Protein AF-A0A2V7YM96-F1 (afdb_monomer_lite)

Secondary structure (DSSP, 8-state):
-------PPPPPPPPPPGGGGGGG-SS-HHHHTT--SHHHHHHHHHHHHHHHHHHHHTGGGSPPPTT-HHHHHHHHHHHHHHHHHHHHHHHHTHHHHS---HHHHHHHHHHHHHHHHHHHHHHHHHHHHHHT-

Sequence (133 aa):
MPDRDESTAAAPIPRIDPASWEEGEGFRETLLLHFSDPEANITLRRLGDLFFNLSLMGAESWPHHPEGETRAELRAALADLRHLEGFLGAVGREHEVSSLSSADEALSEFAGRQALELSHIADEIEAALGAGA

Structure (mmCIF, N/CA/C/O backbone):
data_AF-A0A2V7YM96-F1
#
_entry.id   AF-A0A2V7YM96-F1
#
loop_
_atom_site.group_PDB
_atom_site.id
_atom_site.type_symbol
_atom_site.label_atom_id
_atom_site.label_alt_id
_atom_site.label_comp_id
_atom_site.labe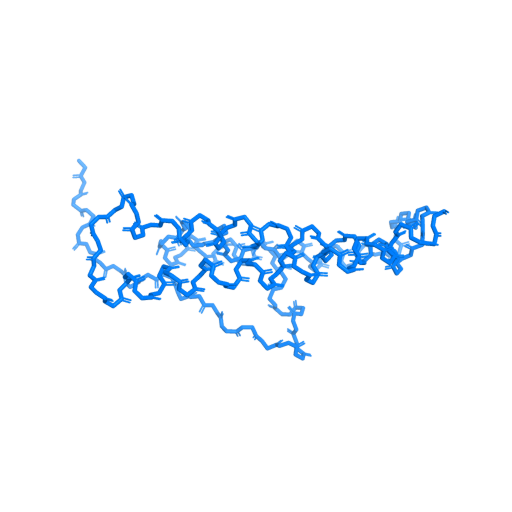l_asym_id
_atom_site.label_entity_id
_atom_site.label_seq_id
_atom_site.pdbx_PDB_ins_code
_atom_site.Cartn_x
_atom_site.Cartn_y
_atom_site.Cartn_z
_atom_site.occupancy
_atom_site.B_iso_or_equiv
_atom_site.auth_seq_id
_atom_site.auth_comp_id
_atom_site.auth_asym_id
_atom_site.auth_atom_id
_atom_site.pdbx_PDB_model_num
ATOM 1 N N . MET A 1 1 ? 8.201 -2.060 37.198 1.00 49.72 1 MET A N 1
ATOM 2 C CA . MET A 1 1 ? 8.178 -1.331 35.914 1.00 49.72 1 MET A CA 1
ATOM 3 C C . MET A 1 1 ? 7.581 0.029 36.194 1.00 49.72 1 MET A C 1
ATOM 5 O O . MET A 1 1 ? 6.595 0.039 36.920 1.00 49.72 1 MET A O 1
ATOM 9 N N . PRO A 1 2 ? 8.167 1.139 35.723 1.00 44.03 2 PRO A N 1
ATOM 10 C CA . PRO A 1 2 ? 7.487 2.424 35.816 1.00 44.03 2 PRO A CA 1
ATOM 11 C C . PRO A 1 2 ? 6.217 2.372 34.958 1.00 44.03 2 PRO A C 1
ATOM 13 O O . PRO A 1 2 ? 6.234 1.744 33.894 1.00 44.03 2 PRO A O 1
ATOM 16 N N . ASP A 1 3 ? 5.145 2.995 35.447 1.00 46.47 3 ASP A N 1
ATOM 17 C CA . ASP A 1 3 ? 3.912 3.246 34.699 1.00 46.47 3 ASP A CA 1
ATOM 18 C C . ASP A 1 3 ? 4.256 3.932 33.375 1.00 46.47 3 ASP A C 1
ATOM 20 O O . ASP A 1 3 ? 4.808 5.030 33.361 1.00 46.47 3 ASP A O 1
ATOM 24 N N . ARG A 1 4 ? 3.937 3.283 32.251 1.00 57.12 4 ARG A N 1
ATOM 25 C CA . ARG A 1 4 ? 3.991 3.887 30.910 1.00 57.12 4 ARG A CA 1
ATOM 26 C C . ARG A 1 4 ? 2.712 4.681 30.634 1.00 57.12 4 ARG A C 1
ATOM 28 O O . ARG A 1 4 ? 2.127 4.548 29.567 1.00 57.12 4 ARG A O 1
ATOM 35 N N . ASP A 1 5 ? 2.269 5.456 31.617 1.00 52.91 5 ASP A N 1
ATOM 36 C CA . ASP A 1 5 ? 1.033 6.241 31.542 1.00 52.91 5 ASP A CA 1
ATOM 37 C C . ASP A 1 5 ? 1.320 7.734 31.314 1.00 52.91 5 ASP A C 1
ATOM 39 O O . ASP A 1 5 ? 0.535 8.614 31.654 1.00 52.91 5 ASP A O 1
ATOM 43 N N . GLU A 1 6 ? 2.458 8.040 30.688 1.00 52.81 6 GLU A N 1
ATOM 44 C CA . GLU A 1 6 ? 2.595 9.264 29.908 1.00 52.81 6 GLU A CA 1
ATOM 45 C C . GLU A 1 6 ? 2.230 8.908 28.471 1.00 52.81 6 GLU A C 1
ATOM 47 O O . GLU A 1 6 ? 3.060 8.432 27.700 1.00 52.81 6 GLU A O 1
ATOM 52 N N . SER A 1 7 ? 0.953 9.092 28.132 1.00 56.97 7 SER A N 1
ATOM 53 C CA . SER A 1 7 ? 0.461 9.050 26.756 1.00 56.97 7 SER A CA 1
ATOM 54 C C . SER A 1 7 ? 1.167 10.135 25.934 1.00 56.97 7 SER A C 1
ATOM 56 O O . SER A 1 7 ? 0.629 11.223 25.718 1.00 56.97 7 SER A O 1
ATOM 58 N N . THR A 1 8 ? 2.380 9.854 25.463 1.00 60.22 8 THR A N 1
ATOM 59 C CA . THR A 1 8 ? 2.977 10.566 24.340 1.00 60.22 8 THR A CA 1
ATOM 60 C C . THR A 1 8 ? 2.078 10.332 23.131 1.00 60.22 8 THR A C 1
ATOM 62 O O . THR A 1 8 ? 1.663 9.206 22.854 1.00 60.22 8 THR A O 1
ATOM 65 N N . ALA A 1 9 ? 1.684 11.415 22.454 1.00 66.62 9 ALA A N 1
ATOM 66 C CA . ALA A 1 9 ? 0.879 11.319 21.241 1.00 66.62 9 ALA A CA 1
ATOM 67 C C . ALA A 1 9 ? 1.551 10.336 20.273 1.00 66.62 9 ALA A C 1
ATOM 69 O O . ALA A 1 9 ? 2.766 10.407 20.087 1.00 66.62 9 ALA A O 1
ATOM 70 N N . ALA A 1 10 ? 0.770 9.418 19.696 1.00 69.88 10 ALA A N 1
ATOM 71 C CA . ALA A 1 10 ? 1.292 8.426 18.765 1.00 69.88 10 ALA A CA 1
ATOM 72 C C . ALA A 1 10 ? 2.082 9.103 17.637 1.00 69.88 10 ALA A C 1
ATOM 74 O O . ALA A 1 10 ? 1.740 10.208 17.200 1.00 69.88 10 ALA A O 1
ATOM 75 N N . ALA A 1 11 ? 3.131 8.431 17.164 1.00 79.75 11 ALA A N 1
ATOM 76 C CA . ALA A 1 11 ? 3.889 8.895 16.014 1.00 79.75 11 ALA A CA 1
ATOM 77 C C . ALA A 1 11 ? 2.941 9.189 14.830 1.00 79.75 11 ALA A C 1
ATOM 79 O O . ALA A 1 11 ? 2.117 8.336 14.487 1.00 79.75 11 ALA A O 1
ATOM 80 N N . PRO A 1 12 ? 3.015 10.378 14.207 1.00 81.38 12 PRO A N 1
ATOM 81 C CA . PRO A 1 12 ? 2.130 10.709 13.101 1.00 81.38 12 PRO A CA 1
ATOM 82 C C . PRO A 1 12 ? 2.450 9.836 11.881 1.00 81.38 12 PRO A C 1
ATOM 84 O O . PRO A 1 12 ? 3.615 9.642 11.532 1.00 81.38 12 PRO A O 1
ATOM 87 N N . ILE A 1 13 ? 1.406 9.349 11.210 1.00 86.38 13 ILE A N 1
ATOM 88 C CA . ILE A 1 13 ? 1.524 8.727 9.887 1.00 86.38 13 ILE A CA 1
ATOM 89 C C . ILE A 1 13 ? 1.574 9.865 8.856 1.00 86.38 13 ILE A C 1
ATOM 91 O O . ILE A 1 13 ? 0.659 10.699 8.844 1.00 86.38 13 ILE A O 1
ATOM 95 N N . PRO A 1 14 ? 2.627 9.965 8.027 1.00 86.62 14 PRO A N 1
ATOM 96 C CA . PRO A 1 14 ? 2.743 11.029 7.046 1.00 86.62 14 PRO A CA 1
ATOM 97 C C . PRO A 1 14 ? 1.696 10.870 5.945 1.00 86.62 14 PRO A C 1
ATOM 99 O O . PRO A 1 14 ? 1.266 9.771 5.596 1.00 86.62 14 PRO A O 1
ATOM 102 N N . ARG A 1 15 ? 1.313 11.999 5.355 1.00 90.12 15 ARG A N 1
ATOM 103 C CA . ARG A 1 15 ? 0.541 12.007 4.118 1.00 90.12 15 ARG A CA 1
ATOM 104 C C . ARG A 1 15 ? 1.518 11.996 2.947 1.00 90.12 15 ARG A C 1
ATOM 106 O O . ARG A 1 15 ? 2.252 12.962 2.781 1.00 90.12 15 ARG A O 1
ATOM 113 N N . ILE A 1 16 ? 1.485 10.936 2.148 1.00 90.06 16 ILE A N 1
ATOM 114 C CA . ILE A 1 16 ? 2.313 10.799 0.945 1.00 90.06 16 ILE A CA 1
ATOM 115 C C . ILE A 1 16 ? 1.615 11.508 -0.225 1.00 90.06 16 ILE A C 1
ATOM 117 O O . ILE A 1 16 ? 0.419 11.301 -0.450 1.00 90.06 16 ILE A O 1
ATOM 121 N N . ASP A 1 17 ? 2.347 12.361 -0.944 1.00 92.50 17 ASP A N 1
ATOM 122 C CA . ASP A 1 17 ? 1.911 12.941 -2.216 1.00 92.50 17 ASP A CA 1
ATOM 123 C C . ASP A 1 17 ? 2.352 12.012 -3.360 1.00 92.50 17 ASP A C 1
ATOM 125 O O . ASP A 1 17 ? 3.549 11.774 -3.507 1.00 92.50 17 ASP A O 1
ATOM 129 N N . PRO A 1 18 ? 1.431 11.482 -4.188 1.00 91.88 18 PRO A N 1
ATOM 130 C CA . PRO A 1 18 ? 1.800 10.651 -5.332 1.00 91.88 18 PRO A CA 1
ATOM 131 C C . PRO A 1 18 ? 2.762 11.321 -6.325 1.00 91.88 18 PRO A C 1
ATOM 133 O O . PRO A 1 18 ? 3.447 10.618 -7.061 1.00 91.88 18 PRO A O 1
ATOM 136 N N . ALA A 1 19 ? 2.812 12.658 -6.378 1.00 94.50 19 ALA A N 1
ATOM 137 C CA . ALA A 1 19 ? 3.737 13.387 -7.248 1.00 94.50 19 ALA A CA 1
ATOM 138 C C . ALA A 1 19 ? 5.182 13.444 -6.713 1.00 94.50 19 ALA A C 1
ATOM 140 O O . ALA A 1 19 ? 6.089 13.766 -7.479 1.00 94.50 19 ALA A O 1
ATOM 141 N N . SER A 1 20 ? 5.388 13.146 -5.429 1.00 91.62 20 SER A N 1
ATOM 142 C CA . SER A 1 20 ? 6.693 13.076 -4.761 1.00 91.62 20 SER A CA 1
ATOM 143 C C . SER A 1 20 ? 6.778 11.824 -3.887 1.00 91.62 20 SER A C 1
ATOM 145 O O . SER A 1 20 ? 7.224 11.858 -2.739 1.00 91.62 20 SER A O 1
ATOM 147 N N . TRP A 1 21 ? 6.290 10.704 -4.425 1.00 89.75 21 TRP A N 1
ATOM 148 C CA . TRP A 1 21 ? 6.154 9.446 -3.694 1.00 89.75 21 TRP A CA 1
ATOM 149 C C . TRP A 1 21 ? 7.500 8.933 -3.163 1.00 89.75 21 TRP A C 1
ATOM 151 O O . TRP A 1 21 ? 7.530 8.309 -2.105 1.00 89.75 21 TRP A O 1
ATOM 161 N N . GLU A 1 22 ? 8.609 9.265 -3.832 1.00 88.81 22 GLU A N 1
ATOM 162 C CA . GLU A 1 22 ? 9.973 8.923 -3.422 1.00 88.81 22 GLU A CA 1
ATOM 163 C C . GLU A 1 22 ? 10.373 9.560 -2.080 1.00 88.81 22 GLU A C 1
ATOM 165 O O . GLU A 1 22 ? 11.268 9.065 -1.403 1.00 88.81 22 GLU A O 1
ATOM 170 N N . GLU A 1 23 ? 9.715 10.644 -1.652 1.00 86.56 23 GLU A N 1
ATOM 171 C CA . GLU A 1 23 ? 9.929 11.234 -0.321 1.00 86.56 23 GLU A CA 1
ATOM 172 C C . GLU A 1 23 ? 9.369 10.352 0.807 1.00 86.56 23 GLU A C 1
ATOM 174 O O . GLU A 1 23 ? 9.705 10.549 1.974 1.00 86.56 23 GLU A O 1
ATOM 179 N N . GLY A 1 24 ? 8.499 9.396 0.468 1.00 85.25 24 GLY A N 1
ATOM 180 C CA . GLY A 1 24 ? 7.948 8.400 1.384 1.00 85.25 24 GLY A CA 1
ATOM 181 C C . GLY A 1 24 ? 8.650 7.042 1.325 1.00 85.25 24 GLY A C 1
ATOM 182 O O . GLY A 1 24 ? 8.148 6.096 1.933 1.00 85.25 24 GLY A O 1
ATOM 183 N N . GLU A 1 25 ? 9.754 6.916 0.582 1.00 86.81 25 GLU A N 1
ATOM 184 C CA . GLU A 1 25 ? 10.472 5.648 0.419 1.00 86.81 25 GLU A CA 1
ATOM 185 C C . GLU A 1 25 ? 11.183 5.163 1.692 1.00 86.81 25 GLU A C 1
ATOM 187 O O . GLU A 1 25 ? 11.502 5.923 2.606 1.00 86.81 25 GLU A O 1
ATOM 192 N N . GLY A 1 26 ? 11.453 3.856 1.749 1.00 90.81 26 GLY A N 1
ATOM 193 C CA . GLY A 1 26 ? 12.109 3.203 2.882 1.00 90.81 26 GLY A CA 1
ATOM 194 C C . GLY A 1 26 ? 11.282 2.063 3.476 1.00 90.81 26 GLY A C 1
ATOM 195 O O . GLY A 1 26 ? 11.079 1.026 2.848 1.00 90.81 26 GLY A O 1
ATOM 196 N N . PHE A 1 27 ? 10.862 2.194 4.737 1.00 93.50 27 PHE A N 1
ATOM 197 C CA . PHE A 1 27 ? 10.043 1.169 5.390 1.00 93.50 27 PHE A CA 1
ATOM 198 C C . PHE A 1 27 ? 8.553 1.433 5.171 1.00 93.50 27 PHE A C 1
ATOM 200 O O . PHE A 1 27 ? 8.084 2.549 5.366 1.00 93.50 27 PHE A O 1
ATOM 207 N N . ARG A 1 28 ? 7.785 0.379 4.865 1.00 94.12 28 ARG A N 1
ATOM 208 C CA . ARG A 1 28 ? 6.326 0.468 4.692 1.00 94.12 28 ARG A CA 1
ATOM 209 C C . ARG A 1 28 ? 5.645 1.067 5.926 1.00 94.12 28 ARG A C 1
ATOM 211 O O . ARG A 1 28 ? 5.895 0.632 7.051 1.00 94.12 28 ARG A O 1
ATOM 218 N N . GLU A 1 29 ? 4.680 1.958 5.717 1.00 94.56 29 GLU A N 1
ATOM 219 C CA . GLU A 1 29 ? 3.904 2.568 6.811 1.00 94.56 29 GLU A CA 1
ATOM 220 C C . GLU A 1 29 ? 3.156 1.541 7.668 1.00 94.56 29 GLU A C 1
ATOM 222 O O . GLU A 1 29 ? 3.051 1.690 8.883 1.00 94.56 29 GLU A O 1
ATOM 227 N N . THR A 1 30 ? 2.709 0.439 7.066 1.00 95.31 30 THR A N 1
ATOM 228 C CA . THR A 1 30 ? 2.077 -0.680 7.781 1.00 95.31 30 THR A CA 1
ATOM 229 C C . THR A 1 30 ? 3.018 -1.356 8.781 1.00 95.31 30 THR A C 1
ATOM 231 O O . THR A 1 30 ? 2.550 -1.923 9.760 1.00 95.31 30 THR A O 1
ATOM 234 N N . LEU A 1 31 ? 4.337 -1.296 8.560 1.00 94.12 31 LEU A N 1
ATOM 235 C CA . LEU A 1 31 ? 5.338 -1.734 9.535 1.00 94.12 31 LEU A CA 1
ATOM 236 C C . LEU A 1 31 ? 5.545 -0.660 10.609 1.00 94.12 31 LEU A C 1
ATOM 238 O O . LEU A 1 31 ? 5.549 -0.970 11.801 1.00 94.12 31 LEU A O 1
ATOM 242 N N . LEU A 1 32 ? 5.709 0.598 10.191 1.00 94.38 32 LEU A N 1
ATOM 243 C CA . LEU A 1 32 ? 5.966 1.723 11.096 1.00 94.38 32 LEU A CA 1
ATOM 244 C C . LEU A 1 32 ? 4.803 1.980 12.067 1.00 94.38 32 LEU A C 1
ATOM 246 O O . LEU A 1 32 ? 5.046 2.434 13.184 1.00 94.38 32 LEU A O 1
ATOM 250 N N . LEU A 1 33 ? 3.574 1.605 11.698 1.00 93.06 33 LEU A N 1
ATOM 251 C CA . LEU A 1 33 ? 2.386 1.622 12.560 1.00 93.06 33 LEU A CA 1
ATOM 252 C C . LEU A 1 33 ? 2.609 0.921 13.912 1.00 93.06 33 LEU A C 1
ATOM 254 O O . LEU A 1 33 ? 2.035 1.325 14.921 1.00 93.06 33 LEU A O 1
ATOM 258 N N . HIS A 1 34 ? 3.452 -0.113 13.961 1.00 91.88 34 HIS A N 1
ATOM 259 C CA . HIS A 1 34 ? 3.721 -0.861 15.193 1.00 91.88 34 HIS A CA 1
ATOM 260 C C . HIS A 1 34 ? 4.668 -0.141 16.165 1.00 91.88 34 HIS A C 1
ATOM 262 O O . HIS A 1 34 ? 4.827 -0.574 17.308 1.00 91.88 34 HIS A O 1
ATOM 268 N N . PHE A 1 35 ? 5.287 0.960 15.741 1.00 91.62 35 PHE A N 1
ATOM 269 C CA . PHE A 1 35 ? 6.201 1.760 16.548 1.00 91.62 35 PHE A CA 1
ATOM 270 C C . PHE A 1 35 ? 5.490 3.039 16.980 1.00 91.62 35 PHE A C 1
ATOM 272 O O . PHE A 1 35 ? 5.644 4.093 16.366 1.00 91.62 35 PHE A O 1
ATOM 279 N N . SER A 1 36 ? 4.679 2.926 18.035 1.00 89.12 36 SER A N 1
ATOM 280 C CA . SER A 1 36 ? 3.872 4.035 18.557 1.00 89.12 36 SER A CA 1
ATOM 281 C C . SER A 1 36 ? 4.701 5.107 19.267 1.00 89.12 36 SER A C 1
ATOM 283 O O . SER A 1 36 ? 4.262 6.252 19.340 1.00 89.12 36 SER A O 1
ATOM 285 N N . ASP A 1 37 ? 5.881 4.740 19.778 1.00 89.50 37 ASP A N 1
ATOM 286 C CA . ASP A 1 37 ? 6.842 5.682 20.348 1.00 89.50 37 ASP A CA 1
ATOM 287 C C . ASP A 1 37 ? 7.377 6.627 19.252 1.00 89.50 37 ASP A C 1
ATOM 289 O O . ASP A 1 37 ? 7.988 6.152 18.286 1.00 89.50 37 ASP A O 1
ATOM 293 N N . PRO A 1 38 ? 7.165 7.952 19.370 1.00 90.19 38 PRO A N 1
ATOM 294 C CA . PRO A 1 38 ? 7.543 8.896 18.321 1.00 90.19 38 PRO A CA 1
ATOM 295 C C . PRO A 1 38 ? 9.038 8.912 18.009 1.00 90.19 38 PRO A C 1
ATOM 297 O O . PRO A 1 38 ? 9.415 9.057 16.847 1.00 90.19 38 PRO A O 1
ATOM 300 N N . GLU A 1 39 ? 9.898 8.752 19.016 1.00 91.50 39 GLU A N 1
ATOM 301 C CA . GLU A 1 39 ? 11.349 8.798 18.824 1.00 91.50 39 GLU A CA 1
ATOM 302 C C . GLU A 1 39 ? 11.846 7.562 18.065 1.00 91.50 39 GLU A C 1
ATOM 304 O O . GLU A 1 39 ? 12.606 7.687 17.096 1.00 91.50 39 GLU A O 1
ATOM 309 N N . ALA A 1 40 ? 11.363 6.376 18.438 1.00 92.56 40 ALA A N 1
ATOM 310 C CA . ALA A 1 40 ? 11.639 5.137 17.726 1.00 92.56 40 ALA A CA 1
ATOM 311 C C . ALA A 1 40 ? 11.128 5.197 16.279 1.00 92.56 40 ALA A C 1
ATOM 313 O O . ALA A 1 40 ? 11.866 4.856 15.353 1.00 92.56 40 ALA A O 1
ATOM 314 N N . ASN A 1 41 ? 9.903 5.687 16.068 1.00 94.12 41 ASN A N 1
ATOM 315 C CA . ASN A 1 41 ? 9.309 5.821 14.738 1.00 94.12 41 ASN A CA 1
ATOM 316 C C . ASN A 1 41 ? 10.136 6.754 13.835 1.00 94.12 41 ASN A C 1
ATOM 318 O O . ASN A 1 41 ? 10.533 6.368 12.737 1.00 94.12 41 ASN A O 1
ATOM 322 N N . ILE A 1 42 ? 10.482 7.950 14.329 1.00 92.06 42 ILE A N 1
ATOM 323 C CA . ILE A 1 42 ? 11.324 8.921 13.610 1.00 92.06 42 ILE A CA 1
ATOM 324 C C . ILE A 1 42 ? 12.707 8.334 13.304 1.00 92.06 42 ILE A C 1
ATOM 326 O O . ILE A 1 42 ? 13.255 8.566 12.226 1.00 92.06 42 ILE A O 1
ATOM 330 N N . THR A 1 43 ? 13.281 7.570 14.233 1.00 94.56 43 THR A N 1
ATOM 331 C CA . THR A 1 43 ? 14.585 6.924 14.036 1.00 94.56 43 THR A CA 1
ATOM 332 C C . THR A 1 43 ? 14.536 5.907 12.898 1.00 94.56 43 THR A C 1
ATOM 334 O O . THR A 1 43 ? 15.430 5.899 12.052 1.00 94.56 43 THR A O 1
ATOM 337 N N . LEU A 1 44 ? 13.483 5.088 12.833 1.00 95.31 44 LEU A N 1
ATOM 338 C CA . LEU A 1 44 ? 13.294 4.123 11.749 1.00 95.31 44 LEU A CA 1
ATOM 339 C C . LEU A 1 44 ? 13.085 4.805 10.398 1.00 95.31 44 LEU A C 1
ATOM 341 O O . LEU A 1 44 ? 13.661 4.356 9.412 1.00 95.31 44 LEU A O 1
ATOM 345 N N . ARG A 1 45 ? 12.339 5.913 10.355 1.00 94.25 45 ARG A N 1
ATOM 346 C CA . ARG A 1 45 ? 12.177 6.717 9.132 1.00 94.25 45 ARG A CA 1
ATOM 347 C C . ARG A 1 45 ? 13.513 7.231 8.617 1.00 94.25 45 ARG A C 1
ATOM 349 O O . ARG A 1 45 ? 13.891 6.925 7.498 1.00 94.25 45 ARG A O 1
ATOM 356 N N . ARG A 1 46 ? 14.295 7.882 9.483 1.00 93.75 46 ARG A N 1
ATOM 357 C CA . ARG A 1 46 ? 15.640 8.375 9.134 1.00 93.75 46 ARG A CA 1
ATOM 358 C C . ARG A 1 46 ? 16.570 7.263 8.653 1.00 93.75 46 ARG A C 1
ATOM 360 O O . ARG A 1 46 ? 17.431 7.502 7.811 1.00 93.75 46 ARG A O 1
ATOM 367 N N . LEU A 1 47 ? 16.432 6.061 9.211 1.00 95.44 47 LEU A N 1
ATOM 368 C CA . LEU A 1 47 ? 17.179 4.895 8.752 1.00 95.44 47 LEU A CA 1
ATOM 369 C C . LEU A 1 47 ? 16.729 4.448 7.353 1.00 95.44 47 LEU A C 1
ATOM 371 O O . LEU A 1 47 ? 17.588 4.140 6.529 1.00 95.44 47 LEU A O 1
ATOM 375 N N . GLY A 1 48 ? 15.420 4.432 7.090 1.00 94.19 48 GLY A N 1
ATOM 376 C CA . GLY A 1 48 ? 14.851 4.188 5.763 1.00 94.19 48 GLY A CA 1
ATOM 377 C C . GLY A 1 48 ? 15.381 5.183 4.731 1.00 94.19 48 GLY A C 1
ATOM 378 O O . GLY A 1 48 ? 15.962 4.759 3.734 1.00 94.19 48 GLY A O 1
ATOM 379 N N . ASP A 1 49 ? 15.315 6.481 5.040 1.00 93.12 49 ASP A N 1
ATOM 380 C CA . ASP A 1 49 ? 15.836 7.555 4.186 1.00 93.12 49 ASP A CA 1
ATOM 381 C C . ASP A 1 49 ? 17.324 7.357 3.886 1.00 93.12 49 ASP A C 1
ATOM 383 O O . ASP A 1 49 ? 17.774 7.478 2.746 1.00 93.12 49 ASP A O 1
ATOM 387 N N . LEU A 1 50 ? 18.123 7.050 4.914 1.00 94.62 50 LEU A N 1
ATOM 388 C CA . LEU A 1 50 ? 19.551 6.800 4.749 1.00 94.62 50 LEU A CA 1
ATOM 389 C C . LEU A 1 50 ? 19.795 5.607 3.819 1.00 94.62 50 LEU A C 1
ATOM 391 O O . LEU A 1 50 ? 20.637 5.694 2.926 1.00 94.62 50 LEU A O 1
ATOM 395 N N . PHE A 1 51 ? 19.076 4.503 4.022 1.00 93.62 51 PHE A N 1
ATOM 396 C CA . PHE A 1 51 ? 19.221 3.303 3.204 1.00 93.62 51 PHE A CA 1
ATOM 397 C C . PHE A 1 51 ? 18.836 3.564 1.744 1.00 93.62 51 PHE A C 1
ATOM 399 O O . PHE A 1 51 ? 19.599 3.213 0.842 1.00 93.62 51 PHE A O 1
ATOM 406 N N . PHE A 1 52 ? 17.708 4.238 1.515 1.00 92.06 52 PHE A N 1
ATOM 407 C CA . PHE A 1 52 ? 17.257 4.618 0.181 1.00 92.06 52 PHE A CA 1
ATOM 408 C C . PHE A 1 52 ? 18.291 5.506 -0.524 1.00 92.06 52 PHE A C 1
ATOM 410 O O . PHE A 1 52 ? 18.746 5.175 -1.619 1.00 92.06 52 PHE A O 1
ATOM 417 N N . ASN A 1 53 ? 18.780 6.557 0.139 1.00 91.94 53 ASN A N 1
ATOM 418 C CA . ASN A 1 53 ? 19.807 7.439 -0.421 1.00 91.94 53 ASN A CA 1
ATOM 419 C C . ASN A 1 53 ? 21.111 6.697 -0.759 1.00 91.94 53 ASN A C 1
ATOM 421 O O . ASN A 1 53 ? 21.693 6.916 -1.821 1.00 91.94 53 ASN A O 1
ATOM 425 N N . LEU A 1 54 ? 21.567 5.789 0.111 1.00 92.62 54 LEU A N 1
ATOM 426 C CA . LEU A 1 54 ? 22.745 4.962 -0.167 1.00 92.62 54 LEU A CA 1
ATOM 427 C C . LEU A 1 54 ? 22.527 4.037 -1.372 1.00 92.62 54 LEU A C 1
ATOM 429 O O . LEU A 1 54 ? 23.461 3.825 -2.147 1.00 92.62 54 LEU A O 1
ATOM 433 N N . SER A 1 55 ? 21.311 3.513 -1.554 1.00 90.62 55 SER A N 1
ATOM 434 C CA . SER A 1 55 ? 20.974 2.680 -2.712 1.00 90.62 55 SER A CA 1
ATOM 435 C C . SER A 1 55 ? 21.080 3.463 -4.026 1.00 90.62 55 SER A C 1
ATOM 437 O O . SER A 1 55 ? 21.700 2.972 -4.969 1.00 90.62 55 SER A O 1
ATOM 439 N N . LEU A 1 56 ? 20.604 4.715 -4.047 1.00 90.56 56 LEU A N 1
ATOM 440 C CA . LEU A 1 56 ? 20.701 5.608 -5.204 1.00 90.56 56 LEU A CA 1
ATOM 441 C C . LEU A 1 56 ? 22.152 5.965 -5.532 1.00 90.56 56 LEU A C 1
ATOM 443 O O . LEU A 1 56 ? 22.549 5.947 -6.694 1.00 90.56 56 LEU A O 1
ATOM 447 N N . MET A 1 57 ? 22.975 6.228 -4.514 1.00 91.31 57 MET A N 1
ATOM 448 C CA . MET A 1 57 ? 24.405 6.496 -4.714 1.00 91.31 57 MET A CA 1
ATOM 449 C C . MET A 1 57 ? 25.146 5.314 -5.356 1.00 91.31 57 MET A C 1
ATOM 451 O O . MET A 1 57 ? 26.143 5.518 -6.046 1.00 91.31 57 MET A O 1
ATOM 455 N N . GLY A 1 58 ? 24.681 4.086 -5.117 1.00 88.19 58 GLY A N 1
ATOM 456 C CA . GLY A 1 58 ? 25.241 2.866 -5.691 1.00 88.19 58 GLY A CA 1
ATOM 457 C C . GLY A 1 58 ? 24.558 2.390 -6.974 1.00 88.19 58 GLY A C 1
ATOM 458 O O . GLY A 1 58 ? 24.985 1.364 -7.497 1.00 88.19 58 GLY A O 1
ATOM 459 N N . ALA A 1 59 ? 23.529 3.089 -7.473 1.00 86.25 59 ALA A N 1
ATOM 460 C CA . ALA A 1 59 ? 22.640 2.623 -8.544 1.00 86.25 59 ALA A CA 1
ATOM 461 C C . ALA A 1 59 ? 23.402 2.078 -9.766 1.00 86.25 59 ALA A C 1
ATOM 463 O O . ALA A 1 59 ? 23.166 0.954 -10.197 1.00 86.25 59 ALA A O 1
ATOM 464 N N . GLU A 1 60 ? 24.394 2.827 -10.256 1.00 88.25 60 GLU A N 1
ATOM 465 C CA . GLU A 1 60 ? 25.191 2.460 -11.439 1.00 88.25 60 GLU A CA 1
ATOM 466 C C . GLU A 1 60 ? 26.096 1.232 -11.234 1.00 88.25 60 GLU A C 1
ATOM 468 O O . GLU A 1 60 ? 26.616 0.674 -12.199 1.00 88.25 60 GLU A O 1
ATOM 473 N N . SER A 1 61 ? 26.324 0.814 -9.985 1.00 92.06 61 SER A N 1
ATOM 474 C CA . SER A 1 61 ? 27.159 -0.348 -9.652 1.00 92.06 61 SER A CA 1
ATOM 475 C C . SER A 1 61 ? 26.363 -1.647 -9.521 1.00 92.06 61 SER A C 1
ATOM 477 O O . SER A 1 61 ? 26.968 -2.719 -9.433 1.00 92.06 61 SER A O 1
ATOM 479 N N . TRP A 1 62 ? 25.030 -1.578 -9.487 1.00 89.25 62 TRP A N 1
ATOM 480 C CA . TRP A 1 62 ? 24.186 -2.765 -9.396 1.00 89.25 62 TRP A CA 1
ATOM 481 C C . TRP A 1 62 ? 24.023 -3.434 -10.765 1.00 89.25 62 TRP A C 1
ATOM 483 O O . TRP A 1 62 ? 24.006 -2.762 -11.797 1.00 89.25 62 TRP A O 1
ATOM 493 N N . PRO A 1 63 ? 23.922 -4.774 -10.811 1.00 93.12 63 PRO A N 1
ATOM 494 C CA . PRO A 1 63 ? 23.624 -5.463 -12.054 1.00 93.12 63 PRO A CA 1
ATOM 495 C C . PRO A 1 63 ? 22.220 -5.090 -12.539 1.00 93.12 63 PRO A C 1
ATOM 497 O O . PRO A 1 63 ? 21.291 -4.991 -11.741 1.00 93.12 63 PRO A O 1
ATOM 500 N N . HIS A 1 64 ? 22.062 -4.969 -13.855 1.00 93.62 64 HIS A N 1
ATOM 501 C CA . HIS A 1 64 ? 20.748 -4.802 -14.470 1.00 93.62 64 HIS A CA 1
ATOM 502 C C . HIS A 1 64 ? 19.821 -5.975 -14.164 1.00 93.62 64 HIS A C 1
ATOM 504 O O . HIS A 1 64 ? 20.254 -7.134 -14.089 1.00 93.62 64 HIS A O 1
ATOM 510 N N . HIS A 1 65 ? 18.526 -5.681 -14.081 1.00 93.06 65 HIS A N 1
ATOM 511 C CA . HIS A 1 65 ? 17.511 -6.713 -13.945 1.00 93.06 65 HIS A CA 1
ATOM 512 C C . HIS A 1 65 ? 17.476 -7.591 -15.211 1.00 93.06 65 HIS A C 1
ATOM 514 O O . HIS A 1 65 ? 17.271 -7.066 -16.309 1.00 93.06 65 HIS A O 1
ATOM 520 N N . PRO A 1 66 ? 17.631 -8.930 -15.102 1.00 92.56 66 PRO A N 1
ATOM 521 C CA . PRO A 1 66 ? 17.683 -9.827 -16.267 1.00 92.56 66 PRO A CA 1
ATOM 522 C C . PRO A 1 66 ? 16.451 -9.753 -17.176 1.00 92.56 66 PRO A C 1
ATOM 524 O O . PRO A 1 66 ? 16.512 -10.078 -18.358 1.00 92.56 66 PRO A O 1
ATOM 527 N N . GLU A 1 67 ? 15.327 -9.345 -16.601 1.00 89.94 67 GLU A N 1
ATOM 528 C CA . GLU A 1 67 ? 14.006 -9.289 -17.216 1.00 89.94 67 GLU A CA 1
ATOM 529 C C . GLU A 1 67 ? 13.622 -7.882 -17.721 1.00 89.94 67 GLU A C 1
ATOM 531 O O . GLU A 1 67 ? 12.534 -7.699 -18.274 1.00 89.94 67 GLU A O 1
ATOM 536 N N . GLY A 1 68 ? 14.536 -6.913 -17.567 1.00 94.56 68 GLY A N 1
ATOM 537 C CA . GLY A 1 68 ? 14.359 -5.496 -17.879 1.00 94.56 68 GLY A CA 1
ATOM 538 C C . GLY A 1 68 ? 13.792 -4.683 -16.711 1.00 94.56 68 GLY A C 1
ATOM 539 O O . GLY A 1 68 ? 12.962 -5.173 -15.947 1.00 94.56 68 GLY A O 1
ATOM 540 N N . GLU A 1 69 ? 14.216 -3.421 -16.610 1.00 94.31 69 GLU A N 1
ATOM 541 C CA . GLU A 1 69 ? 13.872 -2.508 -15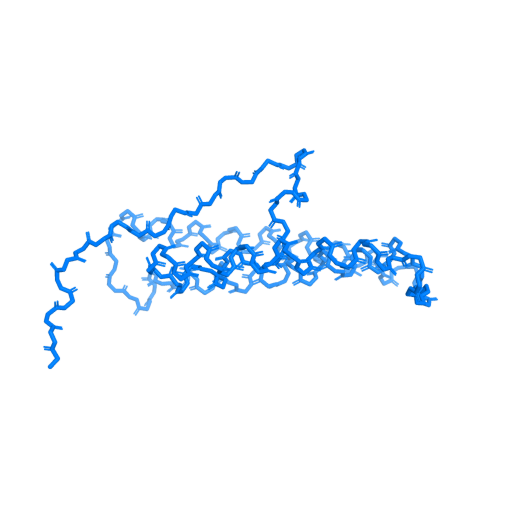.504 1.00 94.31 69 GLU A CA 1
ATOM 542 C C . GLU A 1 69 ? 12.354 -2.337 -15.341 1.00 94.31 69 GLU A C 1
ATOM 544 O O . GLU A 1 69 ? 11.812 -2.624 -14.282 1.00 94.31 69 GLU A O 1
ATOM 549 N N . THR A 1 70 ? 11.628 -2.023 -16.419 1.00 95.94 70 THR A N 1
ATOM 550 C CA . THR A 1 70 ? 10.165 -1.824 -16.371 1.00 95.94 70 THR A CA 1
ATOM 551 C C . THR A 1 70 ? 9.408 -3.042 -15.838 1.00 95.94 70 THR A C 1
ATOM 553 O O . THR A 1 70 ? 8.402 -2.907 -15.143 1.00 95.94 70 THR A O 1
ATOM 556 N N . ARG A 1 71 ? 9.867 -4.259 -16.160 1.00 96.69 71 ARG A N 1
ATOM 557 C CA . ARG A 1 71 ? 9.228 -5.477 -15.650 1.00 96.69 71 ARG A CA 1
ATOM 558 C C . ARG A 1 71 ? 9.532 -5.663 -14.165 1.00 96.69 71 ARG A C 1
ATOM 560 O O . ARG A 1 71 ? 8.629 -6.033 -13.417 1.00 96.69 71 ARG A O 1
ATOM 567 N N . ALA A 1 72 ? 10.768 -5.392 -13.750 1.00 96.25 72 ALA A N 1
ATOM 568 C CA . ALA A 1 72 ? 11.169 -5.454 -12.351 1.00 96.25 72 ALA A CA 1
ATOM 569 C C . ALA A 1 72 ? 10.403 -4.429 -11.493 1.00 96.25 72 ALA A C 1
ATOM 571 O O . ALA A 1 72 ? 9.871 -4.793 -10.446 1.00 96.25 72 ALA A O 1
ATOM 572 N N . GLU A 1 73 ? 10.259 -3.192 -11.974 1.00 96.19 73 GLU A N 1
ATOM 573 C CA . GLU A 1 73 ? 9.477 -2.124 -11.336 1.00 96.19 73 GLU A CA 1
ATOM 574 C C . GLU A 1 73 ? 8.007 -2.530 -11.154 1.00 96.19 73 GLU A C 1
ATOM 576 O O . GLU A 1 73 ? 7.474 -2.474 -10.046 1.00 96.19 73 GLU A O 1
ATOM 581 N N . LEU A 1 74 ? 7.352 -3.029 -12.211 1.00 97.94 74 LEU A N 1
ATOM 582 C CA . LEU A 1 74 ? 5.964 -3.500 -12.126 1.00 97.94 74 LEU A CA 1
ATOM 583 C C . LEU A 1 74 ? 5.803 -4.694 -11.177 1.00 97.94 74 LEU A C 1
ATOM 585 O O . LEU A 1 74 ? 4.789 -4.799 -10.489 1.00 97.94 74 LEU A O 1
ATOM 589 N N . ARG A 1 75 ? 6.794 -5.589 -11.099 1.00 97.62 75 ARG A N 1
ATOM 590 C CA . ARG A 1 75 ? 6.789 -6.686 -10.121 1.00 97.62 75 ARG A CA 1
ATOM 591 C C . ARG A 1 75 ? 6.948 -6.195 -8.686 1.00 97.62 75 ARG A C 1
ATOM 593 O O . ARG A 1 75 ? 6.328 -6.775 -7.796 1.00 97.62 75 ARG A O 1
ATOM 600 N N . ALA A 1 76 ? 7.764 -5.167 -8.457 1.00 96.56 76 AL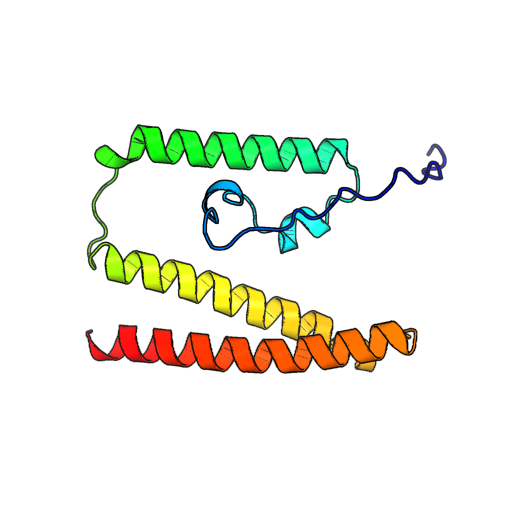A A N 1
ATOM 601 C CA . ALA A 1 76 ? 7.898 -4.543 -7.145 1.00 96.56 76 ALA A CA 1
ATOM 602 C C . ALA A 1 76 ? 6.571 -3.894 -6.719 1.00 96.56 76 ALA A C 1
ATOM 604 O O . ALA A 1 76 ? 6.046 -4.226 -5.657 1.00 96.56 76 ALA A O 1
ATOM 605 N N . ALA A 1 77 ? 5.959 -3.097 -7.603 1.00 97.19 77 ALA A N 1
ATOM 606 C CA . ALA A 1 77 ? 4.647 -2.495 -7.364 1.00 97.19 77 ALA A CA 1
ATOM 607 C C . ALA A 1 77 ? 3.556 -3.551 -7.107 1.00 97.19 77 ALA A C 1
ATOM 609 O O . ALA A 1 77 ? 2.765 -3.417 -6.174 1.00 97.19 77 ALA A O 1
ATOM 610 N N . LEU A 1 78 ? 3.541 -4.647 -7.879 1.00 98.31 78 LEU A N 1
ATOM 611 C CA . LEU A 1 78 ? 2.636 -5.777 -7.650 1.00 98.31 78 LEU A CA 1
ATOM 612 C C . LEU A 1 78 ? 2.817 -6.377 -6.248 1.00 98.31 78 LEU A C 1
ATOM 614 O O . LEU A 1 78 ? 1.832 -6.674 -5.573 1.00 98.31 78 LEU A O 1
ATOM 618 N N . ALA A 1 79 ? 4.058 -6.544 -5.786 1.00 98.00 79 ALA A N 1
ATOM 619 C CA . ALA A 1 79 ? 4.326 -7.066 -4.449 1.00 98.00 79 ALA A CA 1
ATOM 620 C C . ALA A 1 79 ? 3.795 -6.135 -3.343 1.00 98.00 79 ALA A C 1
ATOM 622 O O . ALA A 1 79 ? 3.235 -6.618 -2.354 1.00 98.00 79 ALA A O 1
ATOM 623 N N . ASP A 1 80 ? 3.915 -4.816 -3.512 1.00 97.44 80 ASP A N 1
ATOM 624 C CA . ASP A 1 80 ? 3.346 -3.839 -2.577 1.00 97.44 80 ASP A CA 1
ATOM 625 C C . ASP A 1 80 ? 1.814 -3.841 -2.585 1.00 97.44 80 ASP A C 1
ATOM 627 O O . ASP A 1 80 ? 1.200 -3.839 -1.514 1.00 97.44 80 ASP A O 1
ATOM 631 N N . LEU A 1 81 ? 1.190 -3.945 -3.761 1.00 98.31 81 LEU A N 1
ATOM 632 C CA . LEU A 1 81 ? -0.264 -4.073 -3.889 1.00 98.31 81 LEU A CA 1
ATOM 633 C C . LEU A 1 81 ? -0.786 -5.329 -3.189 1.00 98.31 81 LEU A C 1
ATOM 635 O O . LEU A 1 81 ? -1.712 -5.230 -2.389 1.00 98.31 81 LEU A O 1
ATOM 639 N N . ARG A 1 82 ? -0.159 -6.493 -3.408 1.00 98.31 82 ARG A N 1
ATOM 640 C CA . ARG A 1 82 ? -0.544 -7.753 -2.744 1.00 98.31 82 ARG A CA 1
ATOM 641 C C . ARG A 1 82 ? -0.359 -7.696 -1.233 1.00 98.31 82 ARG A C 1
ATOM 643 O O . ARG A 1 82 ? -1.162 -8.245 -0.477 1.00 98.31 82 ARG A O 1
ATOM 650 N N . HIS A 1 83 ? 0.688 -7.021 -0.769 1.00 98.44 83 HIS A N 1
ATOM 651 C CA . HIS A 1 83 ? 0.857 -6.788 0.657 1.00 98.44 83 HIS A CA 1
ATOM 652 C C . HIS A 1 83 ? -0.278 -5.922 1.224 1.00 98.44 83 HIS A C 1
ATOM 654 O O . HIS A 1 83 ? -0.843 -6.263 2.265 1.00 98.44 83 HIS A O 1
ATOM 660 N N . LEU A 1 84 ? -0.616 -4.810 0.565 1.00 98.12 84 LEU A N 1
ATOM 661 C CA . LEU A 1 84 ? -1.692 -3.919 1.004 1.00 98.12 84 LEU A CA 1
ATOM 662 C C . LEU A 1 84 ? -3.073 -4.576 0.914 1.00 98.12 84 LEU A C 1
ATOM 664 O O . LEU A 1 84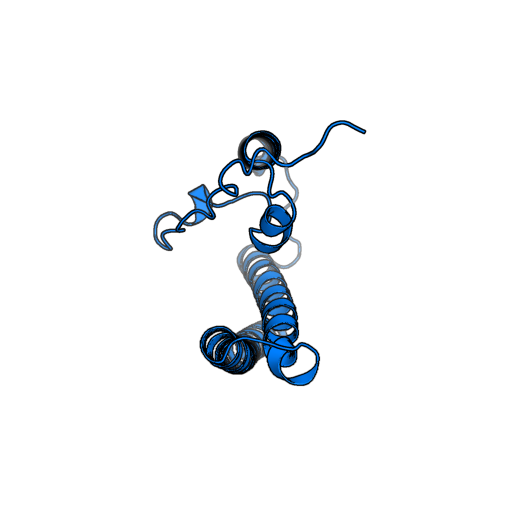 ? -3.871 -4.394 1.829 1.00 98.12 84 LEU A O 1
ATOM 668 N N . GLU A 1 85 ? -3.329 -5.391 -0.111 1.00 98.50 85 GLU A N 1
ATOM 669 C CA . GLU A 1 85 ? -4.507 -6.260 -0.217 1.00 98.50 85 GLU A CA 1
ATOM 670 C C . GLU A 1 85 ? -4.644 -7.126 1.044 1.00 98.50 85 GLU A C 1
ATOM 672 O O . GLU A 1 85 ? -5.672 -7.090 1.723 1.00 98.50 85 GLU A O 1
ATOM 677 N N . GLY A 1 86 ? -3.584 -7.853 1.415 1.00 98.38 86 GLY A N 1
ATOM 678 C CA . GLY A 1 86 ? -3.584 -8.701 2.607 1.00 98.38 86 GLY A CA 1
ATOM 679 C C . GLY A 1 86 ? -3.770 -7.915 3.909 1.00 98.38 86 GLY A C 1
ATOM 680 O O . GLY A 1 86 ? -4.548 -8.327 4.774 1.00 98.38 86 GLY A O 1
ATOM 681 N N . PHE A 1 87 ? -3.091 -6.772 4.044 1.00 98.38 87 PHE A N 1
ATOM 682 C CA . PHE A 1 87 ? -3.197 -5.903 5.217 1.00 98.38 87 PHE A CA 1
ATOM 683 C C . PHE A 1 87 ? -4.617 -5.339 5.381 1.00 98.38 87 PHE A C 1
ATOM 685 O O . PHE A 1 87 ? -5.216 -5.480 6.447 1.00 98.38 87 PHE A O 1
ATOM 692 N N . LEU A 1 88 ? -5.193 -4.762 4.322 1.00 98.69 88 LEU A N 1
ATOM 693 C CA . LEU A 1 88 ? -6.558 -4.230 4.340 1.00 98.69 88 LEU A CA 1
ATOM 694 C C . LEU A 1 88 ? -7.599 -5.333 4.509 1.00 98.69 88 LEU A C 1
ATOM 696 O O . LEU A 1 88 ? -8.581 -5.129 5.215 1.00 98.69 88 LEU A O 1
ATOM 700 N N . GLY A 1 89 ? -7.374 -6.517 3.936 1.00 98.50 89 GLY A N 1
ATOM 701 C CA . GLY A 1 89 ? -8.233 -7.677 4.151 1.00 98.50 89 GLY A CA 1
ATOM 702 C C . GLY A 1 89 ? -8.228 -8.153 5.607 1.00 98.50 89 GLY A C 1
ATOM 703 O O . GLY A 1 89 ? -9.249 -8.628 6.096 1.00 98.50 89 GLY A O 1
ATOM 704 N N . ALA A 1 90 ? -7.107 -8.011 6.323 1.00 98.06 90 ALA A N 1
ATOM 705 C CA . ALA A 1 90 ? -7.048 -8.282 7.758 1.00 98.06 90 ALA A CA 1
ATOM 706 C C . ALA A 1 90 ? -7.830 -7.233 8.562 1.00 98.06 90 ALA A C 1
ATOM 708 O O . ALA A 1 90 ? -8.730 -7.610 9.308 1.00 98.06 90 ALA A O 1
ATOM 709 N N . VAL A 1 91 ? -7.569 -5.938 8.334 1.00 98.12 91 VAL A N 1
ATOM 710 C CA . VAL A 1 91 ? -8.335 -4.833 8.949 1.00 98.12 91 VAL A CA 1
ATOM 711 C C . VAL A 1 91 ? -9.830 -4.969 8.648 1.00 98.12 91 VAL A C 1
ATOM 713 O O . VAL A 1 91 ? -10.679 -4.712 9.500 1.00 98.12 91 VAL A O 1
ATOM 716 N N . GLY A 1 92 ? -10.166 -5.428 7.445 1.00 97.75 92 GLY A N 1
ATOM 717 C CA . GLY A 1 92 ? -11.535 -5.585 6.992 1.00 97.75 92 GLY A CA 1
ATOM 718 C C . GLY A 1 92 ? -12.328 -6.685 7.677 1.00 97.75 92 GLY A C 1
ATOM 719 O O . GLY A 1 92 ? -13.550 -6.634 7.650 1.00 97.75 92 GLY A O 1
ATOM 720 N N . ARG A 1 93 ? -11.662 -7.639 8.333 1.00 97.19 93 ARG A N 1
ATOM 721 C CA . ARG A 1 93 ? -12.320 -8.682 9.132 1.00 97.19 93 ARG A CA 1
ATOM 722 C C . ARG A 1 93 ? -12.485 -8.307 10.600 1.00 97.19 93 ARG A C 1
ATOM 724 O O . ARG A 1 93 ? -13.150 -9.039 11.323 1.00 97.19 93 ARG A O 1
ATOM 731 N N . GLU A 1 94 ? -11.911 -7.192 11.054 1.00 96.38 94 GLU A N 1
ATOM 732 C CA . GLU A 1 94 ? -11.976 -6.787 12.464 1.00 96.38 94 GLU A CA 1
ATOM 733 C C . GLU A 1 94 ? -13.415 -6.649 12.978 1.00 96.38 94 GLU A C 1
ATOM 735 O O . GLU A 1 94 ? -13.685 -7.051 14.104 1.00 96.38 94 GLU A O 1
ATOM 740 N N . HIS A 1 95 ? -14.366 -6.183 12.162 1.00 92.94 95 HIS A N 1
ATOM 741 C CA . HIS A 1 95 ? -15.778 -6.127 12.567 1.00 92.94 95 HIS A CA 1
ATOM 742 C C . HIS A 1 95 ? -16.405 -7.502 12.866 1.00 92.94 95 HIS A C 1
ATOM 744 O O . HIS A 1 95 ? -17.368 -7.584 13.623 1.00 92.94 95 HIS A O 1
ATOM 750 N N . GLU A 1 96 ? -15.861 -8.588 12.311 1.00 94.06 96 GLU A N 1
ATOM 751 C CA . GLU A 1 96 ? -16.343 -9.954 12.549 1.00 94.06 96 GLU A CA 1
ATOM 752 C C . GLU A 1 96 ? -15.711 -10.582 13.800 1.00 94.06 96 GLU A C 1
ATOM 754 O O . GLU A 1 96 ? -16.318 -11.441 14.444 1.00 94.06 96 GLU A O 1
ATOM 759 N N . VAL A 1 97 ? -14.474 -10.190 14.127 1.00 93.56 97 VAL A N 1
ATOM 760 C CA . VAL A 1 97 ? -13.643 -10.862 15.144 1.00 93.56 97 VAL A CA 1
ATOM 761 C C . VAL A 1 97 ?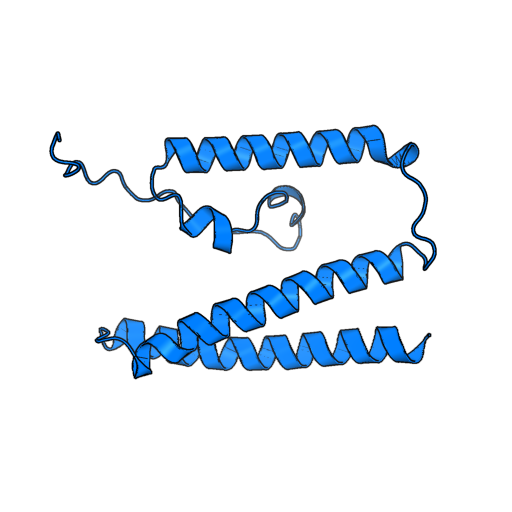 -13.413 -10.037 16.411 1.00 93.56 97 VAL A C 1
ATOM 763 O O . VAL A 1 97 ? -13.001 -10.596 17.429 1.00 93.56 97 VAL A O 1
ATOM 766 N N . SER A 1 98 ? -13.716 -8.739 16.375 1.00 92.06 98 SER A N 1
ATOM 767 C CA . SER A 1 98 ? -13.475 -7.781 17.454 1.00 92.06 98 SER A CA 1
ATOM 768 C C . SER A 1 98 ? -14.756 -7.025 17.818 1.00 92.06 98 SER A C 1
ATOM 770 O O . 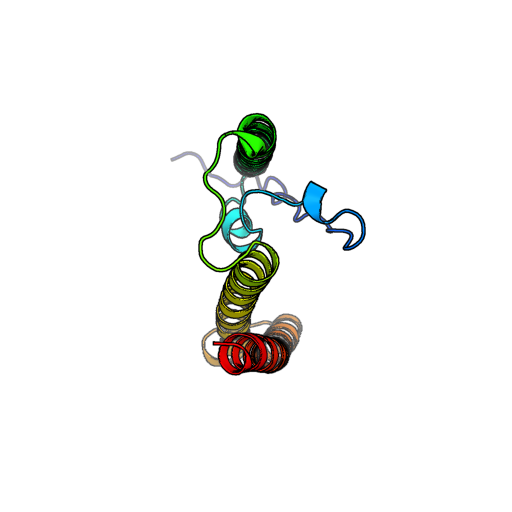SER A 1 98 ? -15.651 -6.819 17.006 1.00 92.06 98 SER A O 1
ATOM 772 N N . SER A 1 99 ? -14.862 -6.584 19.075 1.00 95.25 99 SER A N 1
ATOM 773 C CA . SER A 1 99 ? -15.943 -5.685 19.501 1.00 95.25 99 SER A CA 1
ATOM 774 C C . SER A 1 99 ? -15.565 -4.240 19.186 1.00 95.25 99 SER A C 1
ATOM 776 O O . SER A 1 99 ? -14.808 -3.624 19.936 1.00 95.25 99 SER A O 1
ATOM 778 N N . LEU A 1 100 ? -16.073 -3.719 18.070 1.00 95.00 100 LEU A N 1
ATOM 779 C CA . LEU A 1 100 ? -15.763 -2.379 17.574 1.00 95.00 100 LEU A CA 1
ATOM 780 C C . LEU A 1 100 ? -16.835 -1.349 17.946 1.00 95.00 100 LEU A C 1
ATOM 782 O O . LEU A 1 100 ? -17.987 -1.679 18.235 1.00 95.00 100 LEU A O 1
ATOM 786 N N . SER A 1 101 ? -16.454 -0.071 17.913 1.00 96.94 101 SER A N 1
ATOM 787 C CA . SER A 1 101 ? -17.437 1.009 17.828 1.00 96.94 101 SER A CA 1
ATOM 788 C C . SER A 1 101 ? -18.114 0.980 16.451 1.00 96.94 101 SER A C 1
ATOM 790 O O . SER A 1 101 ? -17.510 0.537 15.479 1.00 96.94 101 SER A O 1
ATOM 792 N N . SER A 1 102 ? -19.332 1.516 16.321 1.00 95.88 102 SER A N 1
ATOM 793 C CA . SER A 1 102 ? -20.010 1.582 15.012 1.00 95.88 102 SER A CA 1
ATOM 794 C C . SER A 1 102 ? -19.233 2.396 13.968 1.00 95.88 102 SER A C 1
ATOM 796 O O . SER A 1 102 ? -19.385 2.178 12.769 1.00 95.88 102 SER A O 1
ATOM 798 N N . ALA A 1 103 ? -18.404 3.347 14.410 1.00 97.00 103 ALA A N 1
ATOM 799 C CA . ALA A 1 103 ? -17.533 4.106 13.518 1.00 97.00 103 ALA A CA 1
ATOM 800 C C . ALA A 1 103 ? -16.378 3.239 12.986 1.00 97.00 103 ALA A C 1
ATOM 802 O O . ALA A 1 103 ? -16.103 3.262 11.789 1.00 97.00 103 ALA A O 1
ATOM 803 N N . ASP A 1 104 ? -15.744 2.445 13.852 1.00 97.69 104 ASP A N 1
ATOM 804 C CA . ASP A 1 104 ? -14.645 1.555 13.461 1.00 97.69 104 ASP A CA 1
ATOM 805 C C . ASP A 1 104 ? -15.136 0.332 12.681 1.00 97.69 104 ASP A C 1
ATOM 807 O O . ASP A 1 104 ? -14.449 -0.135 11.779 1.00 97.69 104 ASP A O 1
ATOM 811 N N . GLU A 1 105 ? -16.346 -0.153 12.965 1.00 97.62 105 GLU A N 1
ATOM 812 C CA . GLU A 1 105 ? -17.023 -1.185 12.174 1.00 97.62 105 GLU A CA 1
ATOM 813 C C . GLU A 1 105 ? -17.183 -0.737 10.716 1.00 97.62 105 GLU A C 1
ATOM 815 O O . GLU A 1 105 ? -16.745 -1.435 9.801 1.00 97.62 105 GLU A O 1
ATOM 820 N N . ALA A 1 106 ? -17.683 0.482 10.490 1.00 97.75 106 ALA A N 1
ATOM 821 C CA . ALA A 1 106 ? -17.800 1.038 9.143 1.00 97.75 106 ALA A CA 1
ATOM 822 C C . ALA A 1 106 ? -16.435 1.193 8.438 1.00 97.75 106 ALA A C 1
ATOM 824 O O . ALA A 1 106 ? -16.343 1.009 7.220 1.00 97.75 106 ALA A O 1
ATOM 825 N N . LEU A 1 107 ? -15.369 1.519 9.183 1.00 98.50 107 LEU A N 1
ATOM 826 C CA . LEU A 1 107 ? -14.002 1.579 8.652 1.00 98.50 107 LEU A CA 1
ATOM 827 C C . LEU A 1 107 ? -13.446 0.188 8.319 1.00 98.50 107 LEU A C 1
ATOM 829 O O . LEU A 1 107 ? -12.795 0.036 7.286 1.00 98.50 107 LEU A O 1
ATOM 833 N N . SER A 1 108 ? -13.727 -0.821 9.145 1.00 98.56 108 SER A N 1
ATOM 834 C CA . SER A 1 108 ? -13.372 -2.217 8.877 1.00 98.56 108 SER A CA 1
ATOM 835 C C . SER A 1 108 ? -14.057 -2.691 7.592 1.00 98.56 108 SER A C 1
ATOM 837 O O . SER A 1 108 ? -13.383 -3.044 6.626 1.00 98.56 108 SER A O 1
ATOM 839 N N . GLU A 1 109 ? -15.379 -2.562 7.477 1.00 98.12 109 GLU A N 1
ATOM 840 C CA . GLU A 1 109 ? -16.086 -2.922 6.242 1.00 98.12 109 GLU A CA 1
ATOM 841 C C . GLU A 1 109 ? -15.542 -2.180 5.008 1.00 98.12 109 GLU A C 1
ATOM 843 O O . GLU A 1 109 ? -15.424 -2.749 3.918 1.00 98.12 109 GLU A O 1
ATOM 848 N N . PHE A 1 110 ? -15.202 -0.896 5.163 1.00 98.56 110 PHE A N 1
ATOM 849 C CA . PHE A 1 110 ? -14.572 -0.115 4.103 1.00 98.56 110 PHE A CA 1
ATOM 850 C C . PHE A 1 110 ? -13.214 -0.691 3.689 1.00 98.56 110 PHE A C 1
ATOM 852 O O . PHE A 1 110 ? -12.991 -0.876 2.491 1.00 98.56 110 PHE A O 1
ATOM 859 N N . ALA A 1 111 ? -12.342 -1.025 4.644 1.00 98.62 111 ALA A N 1
ATOM 860 C CA . ALA A 1 111 ? -11.045 -1.640 4.369 1.00 98.62 111 ALA A CA 1
ATOM 861 C C . ALA A 1 111 ? -11.195 -2.959 3.595 1.00 98.62 111 ALA A C 1
ATOM 863 O O . ALA A 1 111 ? -10.486 -3.172 2.612 1.00 98.62 111 ALA A O 1
ATOM 864 N N . GLY A 1 112 ? -12.178 -3.791 3.959 1.00 98.44 112 GLY A N 1
ATOM 865 C CA . GLY A 1 112 ? -12.486 -5.027 3.236 1.00 98.44 112 GLY A CA 1
ATOM 866 C C . GLY A 1 112 ? -12.851 -4.788 1.767 1.00 98.44 112 GLY A C 1
ATOM 867 O O . GLY A 1 112 ? -12.356 -5.486 0.885 1.00 98.44 112 GLY A O 1
ATOM 868 N N . ARG A 1 113 ? -13.651 -3.752 1.473 1.00 98.38 113 ARG A N 1
ATOM 869 C CA . ARG A 1 113 ? -13.956 -3.368 0.083 1.00 98.38 113 ARG A CA 1
ATOM 870 C C . ARG A 1 113 ? -12.720 -2.875 -0.667 1.00 98.38 113 ARG A C 1
ATOM 872 O O . ARG A 1 113 ? -12.540 -3.235 -1.821 1.00 98.38 113 ARG A O 1
ATOM 879 N N . GLN A 1 114 ? -11.868 -2.070 -0.029 1.00 98.69 114 GLN A N 1
ATOM 880 C CA . GLN A 1 114 ? -10.646 -1.578 -0.675 1.00 98.69 114 GLN A CA 1
ATOM 881 C C . GLN A 1 114 ? -9.641 -2.700 -0.961 1.00 98.69 114 GLN A C 1
ATOM 883 O O . GLN A 1 114 ? -8.956 -2.644 -1.976 1.00 98.69 114 GLN A O 1
ATOM 888 N N . ALA A 1 115 ? -9.587 -3.742 -0.125 1.00 98.62 115 ALA A N 1
ATOM 889 C CA . ALA A 1 115 ? -8.769 -4.921 -0.401 1.00 98.62 115 ALA A CA 1
ATOM 890 C C . ALA A 1 115 ? -9.156 -5.591 -1.735 1.00 98.62 115 ALA A C 1
ATOM 892 O O . ALA A 1 115 ? -8.272 -5.947 -2.507 1.00 98.62 115 ALA A O 1
ATOM 893 N N . LEU A 1 116 ? -10.456 -5.691 -2.041 1.00 98.31 116 LEU A N 1
ATOM 894 C CA . LEU A 1 116 ? -10.941 -6.235 -3.320 1.00 98.31 116 LEU A CA 1
ATOM 895 C C . LEU A 1 116 ? -10.569 -5.348 -4.517 1.00 98.31 116 LEU A C 1
ATOM 897 O O . LEU A 1 116 ? -10.196 -5.846 -5.572 1.00 98.31 116 LEU A O 1
ATOM 901 N N . GLU A 1 117 ? -10.633 -4.025 -4.367 1.00 98.50 117 GLU A N 1
ATOM 902 C CA . GLU A 1 117 ? -10.198 -3.124 -5.442 1.00 98.50 117 GLU A CA 1
ATOM 903 C C . GLU A 1 117 ? -8.693 -3.264 -5.721 1.00 98.50 117 GLU A C 1
ATOM 905 O O . GLU A 1 117 ? -8.276 -3.325 -6.878 1.00 98.50 117 GLU A O 1
ATOM 910 N N . LEU A 1 118 ? -7.870 -3.387 -4.672 1.00 98.38 118 LEU A N 1
ATOM 911 C CA . LEU A 1 118 ? -6.438 -3.646 -4.839 1.00 98.38 118 LEU A CA 1
ATOM 912 C C . LEU A 1 118 ? -6.166 -5.002 -5.492 1.00 98.38 118 LEU A C 1
ATOM 914 O O . LEU A 1 118 ? -5.254 -5.085 -6.315 1.00 98.38 118 LEU A O 1
ATOM 918 N N . SER A 1 119 ? -6.950 -6.037 -5.171 1.00 98.25 119 SER A N 1
ATOM 919 C CA . SER A 1 119 ? -6.784 -7.355 -5.789 1.00 98.25 119 SER A CA 1
ATOM 920 C C . SER A 1 119 ? -7.039 -7.291 -7.294 1.00 98.25 119 SER A C 1
ATOM 922 O O . SER A 1 119 ? -6.257 -7.848 -8.055 1.00 98.25 119 SER A O 1
ATOM 924 N N . HIS A 1 120 ? -8.062 -6.553 -7.740 1.00 98.50 120 HIS A N 1
ATOM 925 C CA . HIS A 1 120 ? -8.328 -6.363 -9.169 1.00 98.50 120 HIS A CA 1
ATOM 926 C C . HIS A 1 120 ? -7.166 -5.661 -9.887 1.00 98.50 120 HIS A C 1
ATOM 928 O O . HIS A 1 120 ? -6.719 -6.131 -10.931 1.00 98.50 120 HIS A O 1
ATOM 934 N N . ILE A 1 121 ? -6.630 -4.576 -9.315 1.00 98.38 121 ILE A N 1
ATOM 935 C CA . ILE A 1 121 ? -5.477 -3.862 -9.893 1.00 98.38 121 ILE A CA 1
ATOM 936 C C . ILE A 1 121 ? -4.248 -4.782 -9.953 1.00 98.38 121 ILE A C 1
ATOM 938 O O . ILE A 1 121 ? -3.530 -4.814 -10.955 1.00 98.38 121 ILE A O 1
ATOM 942 N N . ALA A 1 122 ? -4.003 -5.547 -8.887 1.00 98.25 122 ALA A N 1
ATOM 943 C CA . ALA A 1 122 ? -2.903 -6.499 -8.826 1.00 98.25 122 ALA A CA 1
ATOM 944 C C . ALA A 1 122 ? -3.050 -7.616 -9.876 1.00 98.25 122 ALA A C 1
ATOM 946 O O . ALA A 1 122 ? -2.077 -7.929 -10.563 1.00 98.25 122 ALA A O 1
ATOM 947 N N . ASP A 1 123 ? -4.254 -8.168 -10.049 1.00 98.25 123 ASP A N 1
ATOM 948 C CA . ASP A 1 123 ? -4.559 -9.190 -11.057 1.00 98.25 123 ASP A CA 1
ATOM 949 C C . ASP A 1 123 ? -4.312 -8.667 -12.484 1.00 98.25 123 ASP A C 1
ATOM 951 O O . ASP A 1 123 ? -3.743 -9.376 -13.317 1.00 98.25 123 ASP A O 1
ATOM 955 N N . GLU A 1 124 ? -4.689 -7.418 -12.777 1.00 98.25 124 GLU A N 1
ATOM 956 C CA . GLU A 1 124 ? -4.447 -6.790 -14.083 1.00 98.25 124 GLU A CA 1
ATOM 957 C C . GLU A 1 124 ? -2.948 -6.632 -14.381 1.00 98.25 124 GLU A C 1
ATOM 959 O O . GLU A 1 124 ? -2.492 -6.961 -15.483 1.00 98.25 124 GLU A O 1
ATOM 964 N N . ILE A 1 125 ? -2.164 -6.175 -13.397 1.00 98.00 125 ILE A N 1
ATOM 965 C CA . ILE A 1 125 ? -0.705 -6.050 -13.529 1.00 98.00 125 ILE A CA 1
ATOM 966 C C . ILE A 1 125 ? -0.064 -7.430 -13.709 1.00 98.00 125 ILE A C 1
ATOM 968 O O . ILE A 1 125 ? 0.777 -7.612 -14.592 1.00 98.00 125 ILE A O 1
ATOM 972 N N . GLU A 1 126 ? -0.468 -8.417 -12.909 1.00 97.25 126 GLU A N 1
ATOM 973 C CA . GLU A 1 126 ? 0.032 -9.792 -12.990 1.00 97.25 126 GLU A CA 1
ATOM 974 C C . GLU A 1 126 ? -0.260 -10.420 -14.362 1.00 97.25 126 GLU A C 1
ATOM 976 O O . GLU A 1 126 ? 0.634 -11.002 -14.985 1.00 97.25 126 GLU A O 1
ATOM 981 N N . ALA A 1 127 ? -1.472 -10.229 -14.888 1.00 97.25 127 ALA A N 1
ATOM 982 C CA . ALA A 1 127 ? -1.842 -10.678 -16.225 1.00 97.25 127 ALA A CA 1
ATOM 983 C C . ALA A 1 127 ? -0.997 -10.001 -17.317 1.00 97.25 127 ALA A C 1
ATOM 985 O O . ALA A 1 127 ? -0.519 -10.679 -18.229 1.00 97.25 127 ALA A O 1
ATOM 986 N N . ALA A 1 128 ? -0.762 -8.688 -17.222 1.00 96.69 128 ALA A N 1
ATOM 987 C CA . ALA A 1 128 ? 0.079 -7.957 -18.171 1.00 96.69 128 ALA A CA 1
ATOM 988 C C . ALA A 1 128 ? 1.543 -8.435 -18.144 1.00 96.69 128 ALA A C 1
ATOM 990 O O . ALA A 1 128 ? 2.161 -8.613 -19.197 1.00 96.69 128 ALA A O 1
ATOM 991 N N . LEU A 1 129 ? 2.084 -8.710 -16.952 1.00 95.25 129 LEU A N 1
ATOM 992 C CA . LEU A 1 129 ? 3.423 -9.278 -16.770 1.00 95.25 129 LEU A CA 1
ATOM 993 C C . LEU A 1 129 ? 3.537 -10.693 -17.362 1.00 95.25 129 LEU A C 1
ATOM 995 O O . LEU A 1 129 ? 4.569 -11.031 -17.949 1.00 95.25 129 LEU A O 1
ATOM 999 N N . GLY A 1 130 ? 2.483 -11.506 -17.234 1.00 88.44 130 GLY A N 1
ATOM 1000 C CA . GLY A 1 130 ? 2.407 -12.858 -17.793 1.00 88.44 130 GLY A CA 1
ATOM 1001 C C . GLY A 1 130 ? 2.191 -12.900 -19.311 1.00 88.44 130 GLY A C 1
ATOM 1002 O O . GLY A 1 130 ? 2.709 -13.793 -19.974 1.00 88.44 130 GLY A O 1
ATOM 1003 N N . ALA A 1 131 ? 1.481 -11.926 -19.885 1.00 71.50 131 ALA A N 1
ATOM 1004 C CA . ALA A 1 131 ? 1.184 -11.871 -21.321 1.00 71.50 131 ALA A CA 1
ATOM 1005 C C . ALA A 1 131 ? 2.413 -11.571 -22.202 1.00 71.50 131 ALA A C 1
ATOM 1007 O O . ALA A 1 131 ? 2.393 -11.848 -23.400 1.00 71.50 131 ALA A O 1
ATOM 1008 N N . GLY A 1 132 ? 3.471 -10.997 -21.621 1.00 56.81 132 GLY A N 1
ATOM 1009 C CA . GLY A 1 132 ? 4.738 -10.716 -22.300 1.00 56.81 132 GLY A CA 1
ATOM 1010 C C . GLY A 1 132 ? 5.879 -11.678 -21.951 1.00 56.81 132 GLY A C 1
ATOM 1011 O O . GLY A 1 132 ? 7.028 -11.324 -22.216 1.00 56.81 132 GLY A O 1
ATOM 1012 N N . ALA A 1 133 ? 5.606 -12.795 -21.264 1.00 53.97 133 ALA A N 1
ATOM 1013 C CA . ALA A 1 133 ? 6.597 -13.811 -20.884 1.00 53.97 133 ALA A CA 1
ATOM 1014 C C . ALA A 1 133 ? 6.832 -14.860 -21.985 1.00 53.97 133 ALA A C 1
ATOM 1016 O O . ALA A 1 133 ? 5.876 -15.174 -22.730 1.00 53.97 133 ALA A O 1
#

Foldseek 3Di:
DPPPPPPDQFADDDDADPVPNVLVAFDDVLVLNVVRPNVVSVVRSVVRVVVSVVCVVCVVVDDADPLHDVLVVLVVVLVVLLVLLVVLCVLLCCLVVHDDDPVSPVVSVVSNVVSVVSVVVSVVSVVVSVVVD

Radius of gyration: 18.68 Å; chains: 1; bounding box: 47×27×58 Å

pLDDT: mean 90.66, std 12.02, range [44.03, 98.69]